Protein AF-A0A411WMQ5-F1 (afdb_monomer_lite)

Secondary structure (DSSP, 8-state):
----------------HHHHHHHHHHHHHHHHHHHHHHHHHHHHHHSS--S-GGG--S-HHHHHHHIIIIIHHHHHHHHHHHTTSTT--TTSHHHHHHHHHHHHHHHHHHHHHHHHS--HHHHHHHHHHHHHHHHHHHHHHHH-TT-

Structure (mmCIF, N/CA/C/O backbone):
data_AF-A0A411WMQ5-F1
#
_entry.id   AF-A0A411WMQ5-F1
#
loop_
_atom_site.group_PDB
_atom_site.id
_atom_site.type_symbol
_atom_site.label_atom_id
_atom_site.label_alt_id
_atom_site.label_comp_id
_atom_site.label_asym_id
_atom_site.label_entity_id
_atom_site.label_seq_id
_atom_site.pdbx_PDB_ins_code
_atom_site.Cartn_x
_atom_site.Cartn_y
_atom_site.Cartn_z
_atom_site.occupancy
_atom_site.B_iso_or_equiv
_atom_site.auth_seq_id
_atom_site.auth_comp_id
_atom_site.auth_asym_id
_atom_site.auth_atom_id
_atom_site.pdbx_PDB_model_num
ATOM 1 N N . MET A 1 1 ? 48.207 -22.671 -49.513 1.00 39.00 1 MET A N 1
ATOM 2 C CA . MET A 1 1 ? 48.049 -22.490 -48.050 1.00 39.00 1 MET A CA 1
ATOM 3 C C . MET A 1 1 ? 47.626 -21.054 -47.762 1.00 39.00 1 MET A C 1
ATOM 5 O O . MET A 1 1 ? 48.167 -20.172 -48.409 1.00 39.00 1 MET A O 1
ATOM 9 N N . LYS A 1 2 ? 46.748 -20.866 -46.758 1.00 40.81 2 LYS A N 1
ATOM 10 C CA . LYS A 1 2 ? 46.211 -19.603 -46.184 1.00 40.81 2 LYS A CA 1
ATOM 11 C C . LYS A 1 2 ? 45.043 -18.994 -46.983 1.00 40.81 2 LYS A C 1
ATOM 13 O O . LYS A 1 2 ? 45.251 -18.318 -47.974 1.00 40.81 2 LYS A O 1
ATOM 18 N N . LYS A 1 3 ? 43.823 -19.499 -46.763 1.00 40.97 3 LYS A N 1
ATOM 19 C CA . LYS A 1 3 ? 42.835 -19.152 -45.708 1.00 40.97 3 LYS A CA 1
ATOM 20 C C . LYS A 1 3 ? 42.042 -17.888 -46.065 1.00 40.97 3 LYS A C 1
ATOM 22 O O . LYS A 1 3 ? 42.511 -16.773 -45.884 1.00 40.97 3 LYS A O 1
ATOM 27 N N . ALA A 1 4 ? 40.831 -18.143 -46.558 1.00 45.31 4 ALA A N 1
ATOM 28 C CA . ALA A 1 4 ? 39.690 -17.244 -46.515 1.00 45.31 4 ALA A CA 1
ATOM 29 C C . ALA A 1 4 ? 39.281 -16.929 -45.059 1.00 45.31 4 ALA A C 1
ATOM 31 O O . ALA A 1 4 ? 39.802 -17.537 -44.124 1.00 45.31 4 ALA A O 1
ATOM 32 N N . LEU A 1 5 ? 38.271 -16.063 -44.935 1.00 39.88 5 LEU A N 1
ATOM 33 C CA . LEU A 1 5 ? 37.603 -15.550 -43.730 1.00 39.88 5 LEU A CA 1
ATOM 34 C C . LEU A 1 5 ? 38.158 -14.234 -43.179 1.00 39.88 5 LEU A C 1
ATOM 36 O O . LEU A 1 5 ? 38.782 -14.174 -42.126 1.00 39.88 5 LEU A O 1
ATOM 40 N N . GLY A 1 6 ? 37.806 -13.155 -43.876 1.00 40.81 6 GLY A N 1
ATOM 41 C CA . GLY A 1 6 ? 37.622 -11.835 -43.282 1.00 40.81 6 GLY A CA 1
ATOM 42 C C . GLY A 1 6 ? 36.132 -11.506 -43.200 1.00 40.81 6 GLY A C 1
ATOM 43 O O . GLY A 1 6 ? 35.670 -10.606 -43.886 1.00 40.81 6 GLY A O 1
ATOM 44 N N . ILE A 1 7 ? 35.368 -12.268 -42.414 1.00 53.06 7 ILE A N 1
ATOM 45 C CA . ILE A 1 7 ? 34.051 -11.839 -41.930 1.00 53.06 7 ILE A CA 1
ATOM 46 C C . ILE A 1 7 ? 34.018 -12.159 -40.442 1.00 53.06 7 ILE A C 1
ATOM 48 O O . ILE A 1 7 ? 33.771 -13.289 -40.036 1.00 53.06 7 ILE A O 1
ATOM 52 N N . ALA A 1 8 ? 34.283 -11.143 -39.636 1.00 39.62 8 ALA A N 1
ATOM 53 C CA . ALA A 1 8 ? 33.764 -11.066 -38.285 1.00 39.62 8 ALA A CA 1
ATOM 54 C C . ALA A 1 8 ? 32.984 -9.753 -38.230 1.00 39.62 8 ALA A C 1
ATOM 56 O O . ALA A 1 8 ? 33.510 -8.714 -37.838 1.00 39.62 8 ALA A O 1
ATOM 57 N N . LEU A 1 9 ? 31.740 -9.792 -38.724 1.00 42.25 9 LEU A N 1
ATOM 58 C CA . LEU A 1 9 ? 30.751 -8.795 -38.340 1.00 42.25 9 LEU A CA 1
ATOM 59 C C . LEU A 1 9 ? 30.653 -8.872 -36.814 1.00 42.25 9 LEU A C 1
ATOM 61 O O . LEU A 1 9 ? 30.175 -9.863 -36.265 1.00 42.25 9 LEU A O 1
ATOM 65 N N . LEU A 1 10 ? 31.143 -7.839 -36.139 1.00 43.41 10 LEU A N 1
ATOM 66 C CA . LEU A 1 10 ? 30.873 -7.585 -34.732 1.00 43.41 10 LEU A CA 1
ATOM 67 C C . LEU A 1 10 ? 29.382 -7.252 -34.589 1.00 43.41 10 LEU A C 1
ATOM 69 O O . LEU A 1 10 ? 29.001 -6.090 -34.488 1.00 43.41 10 LEU A O 1
ATOM 73 N N . THR A 1 11 ? 28.518 -8.265 -34.594 1.00 45.47 11 THR A N 1
ATOM 74 C CA . THR A 1 11 ? 27.171 -8.134 -34.034 1.00 45.47 11 THR A CA 1
ATOM 75 C C . THR A 1 11 ? 27.319 -8.187 -32.521 1.00 45.47 11 THR A C 1
ATOM 77 O O . THR A 1 11 ? 27.149 -9.234 -31.897 1.00 45.47 11 THR A O 1
ATOM 80 N N . LEU A 1 12 ? 27.711 -7.059 -31.929 1.00 44.09 12 LEU A N 1
ATOM 81 C CA . LEU A 1 12 ? 27.493 -6.846 -30.506 1.00 44.09 12 LEU A CA 1
ATOM 82 C C . LEU A 1 12 ? 25.980 -6.968 -30.275 1.00 44.09 12 LEU A C 1
ATOM 84 O O . LEU A 1 12 ? 25.219 -6.286 -30.970 1.00 44.09 12 LEU A O 1
ATOM 88 N N . PRO A 1 13 ? 25.514 -7.829 -29.357 1.00 44.22 13 PRO A N 1
ATOM 89 C CA . PRO A 1 13 ? 24.119 -7.810 -28.961 1.00 44.22 13 PRO A CA 1
ATOM 90 C C . PRO A 1 13 ? 23.856 -6.435 -28.344 1.00 44.22 13 PRO A C 1
ATOM 92 O O . PRO A 1 13 ? 24.360 -6.107 -27.271 1.00 44.22 13 PRO A O 1
ATOM 95 N N . MET A 1 14 ? 23.118 -5.599 -29.072 1.00 39.78 14 MET A N 1
ATOM 96 C CA . MET A 1 14 ? 22.542 -4.367 -28.554 1.00 39.78 14 MET A CA 1
ATOM 97 C C . MET A 1 14 ? 21.546 -4.759 -27.459 1.00 39.78 14 MET A C 1
ATOM 99 O O . MET A 1 14 ? 20.358 -4.931 -27.722 1.00 39.78 14 MET A O 1
ATOM 103 N N . PHE A 1 15 ? 22.025 -4.958 -26.232 1.00 44.00 15 PHE A N 1
ATOM 104 C CA . PHE A 1 15 ? 21.175 -5.108 -25.056 1.00 44.00 15 PHE A CA 1
ATOM 105 C C . PHE A 1 15 ? 20.523 -3.746 -24.741 1.00 44.00 15 PHE A C 1
ATOM 107 O O . PHE A 1 15 ? 21.034 -2.927 -23.989 1.00 44.00 15 PHE A O 1
ATOM 114 N N . THR A 1 16 ? 19.428 -3.479 -25.457 1.00 50.81 16 THR A N 1
ATOM 115 C CA . THR A 1 16 ? 18.118 -3.050 -24.939 1.00 50.81 16 THR A CA 1
ATOM 116 C C . THR A 1 16 ? 18.063 -1.889 -23.932 1.00 50.81 16 THR A C 1
ATOM 118 O O . THR A 1 16 ? 17.478 -2.035 -22.862 1.00 50.81 16 THR A O 1
ATOM 121 N N . MET A 1 17 ? 18.510 -0.683 -24.306 1.00 56.34 17 MET A N 1
ATOM 122 C CA . MET A 1 17 ? 18.064 0.542 -23.605 1.00 56.34 17 MET A CA 1
ATOM 123 C C . MET A 1 17 ? 16.527 0.679 -23.579 1.00 56.34 17 MET A C 1
ATOM 125 O O . MET A 1 17 ? 15.963 1.177 -22.610 1.00 56.34 17 MET A O 1
ATOM 129 N N . ALA A 1 18 ? 15.839 0.201 -24.624 1.00 60.81 18 ALA A N 1
ATOM 130 C CA . ALA A 1 18 ? 14.378 0.222 -24.702 1.00 60.81 18 ALA A CA 1
ATOM 131 C C . ALA A 1 18 ? 13.703 -0.679 -23.647 1.00 60.81 18 ALA A C 1
ATOM 133 O O . ALA A 1 18 ? 12.718 -0.262 -23.048 1.00 60.81 18 ALA A O 1
ATOM 134 N N . GLY A 1 19 ? 14.268 -1.864 -23.376 1.00 70.50 19 GLY A N 1
ATOM 135 C CA . GLY A 1 19 ? 13.725 -2.801 -22.384 1.00 70.50 19 GLY A CA 1
ATOM 136 C C . GLY A 1 19 ? 13.846 -2.276 -20.953 1.00 70.50 19 GLY A C 1
ATOM 137 O O . GLY A 1 19 ? 12.897 -2.352 -20.187 1.00 70.50 19 GLY A O 1
ATOM 138 N N . HIS A 1 20 ? 14.967 -1.626 -20.618 1.00 83.12 20 HIS A N 1
ATOM 139 C CA . HIS A 1 20 ? 15.138 -1.004 -19.298 1.00 83.12 20 HIS A CA 1
ATOM 140 C C . HIS A 1 20 ? 14.129 0.127 -19.050 1.00 83.12 20 HIS A C 1
ATOM 142 O O . HIS A 1 20 ? 13.603 0.268 -17.950 1.00 83.12 20 HIS A O 1
ATOM 148 N N . LYS A 1 21 ? 13.817 0.925 -20.081 1.00 87.19 21 LYS A N 1
ATOM 149 C CA . LYS A 1 21 ? 12.821 2.001 -19.980 1.00 87.19 21 LYS A CA 1
ATOM 150 C C . LYS A 1 21 ? 11.408 1.465 -19.727 1.00 87.19 21 LYS A C 1
ATOM 152 O O . LYS A 1 21 ? 10.671 2.065 -18.943 1.00 87.19 21 LYS A O 1
ATOM 157 N N . GLU A 1 22 ? 11.046 0.366 -20.383 1.00 91.44 22 GLU A N 1
ATOM 158 C CA . GLU A 1 22 ? 9.769 -0.325 -20.185 1.00 91.44 22 GLU A CA 1
ATOM 159 C C . GLU A 1 22 ? 9.677 -0.933 -18.779 1.00 91.44 22 GLU A C 1
ATOM 161 O O . GLU A 1 22 ? 8.721 -0.646 -18.059 1.00 91.44 22 GLU A O 1
ATOM 166 N N . ASP A 1 23 ? 10.718 -1.641 -18.329 1.00 92.75 23 ASP A N 1
ATOM 167 C CA . ASP A 1 23 ? 10.808 -2.186 -16.968 1.00 92.75 23 ASP A CA 1
ATOM 168 C C . ASP A 1 23 ? 10.669 -1.089 -15.903 1.00 92.75 23 ASP A C 1
ATOM 170 O O . ASP A 1 23 ? 9.966 -1.253 -14.903 1.00 92.75 23 ASP A O 1
ATOM 174 N N . CYS A 1 24 ? 11.303 0.063 -16.131 1.00 94.81 24 CYS A N 1
ATOM 175 C CA . CYS A 1 24 ? 11.152 1.242 -15.288 1.00 94.81 24 CYS A CA 1
ATOM 176 C C . CYS A 1 24 ? 9.710 1.762 -15.262 1.00 94.81 24 CYS A C 1
ATOM 178 O O . CYS A 1 24 ? 9.191 2.043 -14.183 1.00 94.81 24 CYS A O 1
ATOM 180 N N . ALA A 1 25 ? 9.051 1.883 -16.418 1.00 94.81 25 ALA A N 1
ATOM 181 C CA . ALA A 1 25 ? 7.666 2.348 -16.490 1.00 94.81 25 ALA A CA 1
ATOM 182 C C . ALA A 1 25 ? 6.717 1.408 -15.728 1.00 94.81 25 ALA A C 1
ATOM 184 O O . ALA A 1 25 ? 5.929 1.869 -14.902 1.00 94.81 25 ALA A O 1
ATOM 185 N N . ILE A 1 26 ? 6.865 0.096 -15.927 1.00 94.81 26 ILE A N 1
ATOM 186 C CA . ILE A 1 26 ? 6.106 -0.939 -15.212 1.00 94.81 26 ILE A CA 1
ATOM 187 C C . ILE A 1 26 ? 6.350 -0.837 -13.703 1.00 94.81 26 ILE A C 1
ATOM 189 O O . ILE A 1 26 ? 5.413 -0.881 -12.906 1.00 94.81 26 ILE A O 1
ATOM 193 N N . ALA A 1 27 ? 7.607 -0.683 -13.287 1.00 95.75 27 ALA A N 1
ATOM 194 C CA . ALA A 1 27 ? 7.961 -0.569 -11.880 1.00 95.75 27 ALA A CA 1
ATOM 195 C C . ALA A 1 27 ? 7.335 0.663 -11.214 1.00 95.75 27 ALA A C 1
ATOM 197 O O . ALA A 1 27 ? 6.824 0.547 -10.097 1.00 95.75 27 ALA A O 1
ATOM 198 N N . PHE A 1 28 ? 7.341 1.820 -11.886 1.00 96.50 28 PHE A N 1
ATOM 199 C CA . PHE A 1 28 ? 6.670 3.026 -11.395 1.00 96.50 28 PHE A CA 1
ATOM 200 C C . PHE A 1 28 ? 5.158 2.856 -11.336 1.00 96.50 28 PHE A C 1
ATOM 202 O O . PHE A 1 28 ? 4.554 3.282 -10.358 1.00 96.50 28 PHE A O 1
ATOM 209 N N . GLU A 1 29 ? 4.554 2.198 -12.321 1.00 95.75 29 GLU A N 1
ATOM 210 C CA . GLU A 1 29 ? 3.120 1.916 -12.322 1.00 95.75 29 GLU A CA 1
ATOM 211 C C . GLU A 1 29 ? 2.720 1.017 -11.140 1.00 95.75 29 GLU A C 1
ATOM 213 O O . GLU A 1 29 ? 1.802 1.351 -10.392 1.00 95.75 29 GLU A O 1
ATOM 218 N N . LEU A 1 30 ? 3.455 -0.077 -10.902 1.00 95.62 30 LEU A N 1
ATOM 219 C CA . LEU A 1 30 ? 3.250 -0.951 -9.738 1.00 95.62 30 LEU A CA 1
ATOM 220 C C . LEU A 1 30 ? 3.408 -0.189 -8.416 1.00 95.62 30 LEU A C 1
ATOM 222 O O . LEU A 1 30 ? 2.657 -0.421 -7.464 1.00 95.62 30 LEU A O 1
ATOM 226 N N . PHE A 1 31 ? 4.384 0.718 -8.353 1.00 95.69 31 PHE A N 1
ATOM 227 C CA . PHE A 1 31 ? 4.645 1.536 -7.175 1.00 95.69 31 PHE A CA 1
ATOM 228 C C . PHE A 1 31 ? 3.524 2.546 -6.910 1.00 95.69 31 PHE A C 1
ATOM 230 O O . PHE A 1 31 ? 3.064 2.685 -5.771 1.00 95.69 31 PHE A O 1
ATOM 237 N N . ASP A 1 32 ? 3.080 3.244 -7.951 1.00 95.56 32 ASP A N 1
ATOM 238 C CA . ASP A 1 32 ? 2.041 4.266 -7.877 1.00 95.56 32 ASP A CA 1
ATOM 239 C C . ASP A 1 32 ? 0.689 3.643 -7.507 1.00 95.56 32 ASP A C 1
ATOM 241 O O . ASP A 1 32 ? 0.028 4.102 -6.574 1.00 95.56 32 ASP A O 1
ATOM 245 N N . ASP A 1 33 ? 0.331 2.521 -8.135 1.00 96.31 33 ASP A N 1
ATOM 246 C CA . ASP A 1 33 ? -0.870 1.756 -7.792 1.00 96.31 33 ASP A CA 1
ATOM 247 C C . ASP A 1 33 ? -0.825 1.253 -6.342 1.00 96.31 33 ASP A C 1
ATOM 249 O O . ASP A 1 33 ? -1.790 1.428 -5.594 1.00 96.31 33 ASP A O 1
ATOM 253 N N . SER A 1 34 ? 0.312 0.706 -5.894 1.00 96.25 34 SER A N 1
ATOM 254 C CA . SER A 1 34 ? 0.479 0.280 -4.496 1.00 96.25 34 SER A CA 1
ATOM 255 C C . SER A 1 34 ? 0.290 1.441 -3.516 1.00 96.25 34 SER A C 1
ATOM 257 O O . SER A 1 34 ? -0.336 1.287 -2.464 1.00 96.25 34 SER A O 1
ATOM 259 N N . THR A 1 35 ? 0.821 2.615 -3.859 1.00 93.12 35 THR A N 1
ATOM 260 C CA . THR A 1 35 ? 0.761 3.811 -3.010 1.00 93.12 35 THR A CA 1
ATOM 261 C C . THR A 1 35 ? -0.650 4.389 -2.953 1.00 93.12 35 THR A C 1
ATOM 263 O O . THR A 1 35 ? -1.099 4.767 -1.871 1.00 93.12 35 THR A O 1
ATOM 266 N N . LYS A 1 36 ? -1.392 4.397 -4.066 1.00 93.94 36 LYS A N 1
ATOM 267 C CA . LYS A 1 36 ? -2.809 4.804 -4.090 1.00 93.94 36 LYS A CA 1
ATOM 268 C C . LYS A 1 36 ? -3.660 3.940 -3.165 1.00 93.94 36 LYS A C 1
ATOM 270 O O . LYS A 1 36 ? -4.449 4.476 -2.389 1.00 93.94 36 LYS A O 1
ATOM 275 N N . ILE A 1 37 ? -3.463 2.620 -3.188 1.00 95.25 37 ILE A N 1
ATOM 276 C CA . ILE A 1 37 ? -4.199 1.718 -2.292 1.00 95.25 37 ILE A CA 1
ATOM 277 C C . ILE A 1 37 ? -3.804 1.983 -0.833 1.00 95.25 37 ILE A C 1
ATOM 279 O O . ILE A 1 37 ? -4.678 2.067 0.025 1.00 95.25 37 ILE A O 1
ATOM 283 N N . LEU A 1 38 ? -2.515 2.182 -0.536 1.00 93.56 38 LEU A N 1
ATOM 284 C CA . LEU A 1 38 ? -2.046 2.508 0.819 1.00 93.56 38 LEU A CA 1
ATOM 285 C C . LEU A 1 38 ? -2.680 3.803 1.351 1.00 93.56 38 LEU A C 1
ATOM 287 O O . LEU A 1 38 ? -3.126 3.850 2.501 1.00 93.56 38 LEU A O 1
ATOM 291 N N . ILE A 1 39 ? -2.750 4.843 0.516 1.00 91.12 39 ILE A N 1
ATOM 292 C CA . ILE A 1 39 ? -3.431 6.102 0.844 1.00 91.12 39 ILE A CA 1
ATOM 293 C C . ILE A 1 39 ? -4.907 5.827 1.142 1.00 91.12 39 ILE A C 1
ATOM 295 O O . ILE A 1 39 ? -5.388 6.230 2.197 1.00 91.12 39 ILE A O 1
ATOM 299 N N . SER A 1 40 ? -5.591 5.053 0.297 1.00 92.00 40 SER A N 1
ATOM 300 C CA . SER A 1 40 ? -6.999 4.696 0.502 1.00 92.00 40 SER A CA 1
ATOM 301 C C . SER A 1 40 ? -7.240 3.926 1.812 1.00 92.00 40 SER A C 1
ATOM 303 O O . SER A 1 40 ? -8.197 4.224 2.532 1.00 92.00 40 SER A O 1
ATOM 305 N N . VAL A 1 41 ? -6.343 3.002 2.189 1.00 92.94 41 VAL A N 1
ATOM 306 C CA . VAL A 1 41 ? -6.371 2.328 3.505 1.00 92.94 41 VAL A CA 1
ATOM 307 C C . VAL A 1 41 ? -6.277 3.359 4.637 1.00 92.94 41 VAL A C 1
ATOM 309 O O . VAL A 1 41 ? -7.047 3.302 5.594 1.00 92.94 41 VAL A O 1
ATOM 312 N N . THR A 1 42 ? -5.356 4.318 4.525 1.00 90.81 42 THR A N 1
ATOM 313 C CA . THR A 1 42 ? -5.111 5.354 5.546 1.00 90.81 42 THR A CA 1
ATOM 314 C C . THR A 1 42 ? -6.293 6.313 5.694 1.00 90.81 42 THR A C 1
ATOM 316 O O . THR A 1 42 ? -6.714 6.646 6.805 1.00 90.81 42 THR A O 1
ATOM 319 N N . GLU A 1 43 ? -6.852 6.761 4.574 1.00 89.12 43 GLU A N 1
ATOM 320 C CA . GLU A 1 43 ? -8.001 7.666 4.539 1.00 89.12 43 GLU A CA 1
ATOM 321 C C . GLU A 1 43 ? -9.246 7.002 5.119 1.00 89.12 43 GLU A C 1
ATOM 323 O O . GLU A 1 43 ? -9.963 7.623 5.904 1.00 89.12 43 GLU A O 1
ATOM 328 N N . THR A 1 44 ? -9.448 5.717 4.814 1.00 89.88 44 THR A N 1
ATOM 329 C CA . THR A 1 44 ? -10.562 4.936 5.359 1.00 89.88 44 THR A CA 1
ATOM 330 C C . THR A 1 44 ? -10.526 4.909 6.878 1.00 89.88 44 THR A C 1
ATOM 332 O O . THR A 1 44 ? -11.572 5.004 7.506 1.00 89.88 44 THR A O 1
ATOM 335 N N . VAL A 1 45 ? -9.346 4.801 7.494 1.00 87.94 45 VAL A N 1
ATOM 336 C CA . VAL A 1 45 ? -9.261 4.650 8.953 1.00 87.94 45 VAL A CA 1
ATOM 337 C C . VAL A 1 45 ? -9.242 5.968 9.712 1.00 87.94 45 VAL A C 1
ATOM 339 O O . VAL A 1 45 ? -9.532 5.961 10.904 1.00 87.94 45 VAL A O 1
ATOM 342 N N . THR A 1 46 ? -8.938 7.083 9.046 1.00 83.00 46 THR A N 1
ATOM 343 C CA . THR A 1 46 ? -8.806 8.407 9.677 1.00 83.00 46 THR A CA 1
ATOM 344 C C . THR A 1 46 ? -9.952 9.381 9.365 1.00 83.00 46 THR A C 1
ATOM 346 O O . THR A 1 46 ? -9.929 10.499 9.875 1.00 83.00 46 THR A O 1
ATOM 349 N N . GLU A 1 47 ? -10.931 9.004 8.525 1.00 62.50 47 GLU A N 1
ATOM 350 C CA . GLU A 1 47 ? -12.097 9.795 8.047 1.00 62.50 47 GLU A CA 1
ATOM 351 C C . GLU A 1 47 ? -11.804 11.170 7.397 1.00 62.50 47 GLU A C 1
ATOM 353 O O . GLU A 1 47 ? -12.699 11.756 6.788 1.00 62.50 47 GLU A O 1
ATOM 358 N N . LYS A 1 48 ? -10.584 11.717 7.497 1.00 54.62 48 LYS A N 1
ATOM 359 C CA . LYS A 1 48 ? -10.224 13.072 7.027 1.00 54.62 48 LYS A CA 1
ATOM 360 C C . LYS A 1 48 ? -8.832 13.184 6.400 1.00 54.62 48 LYS A C 1
ATOM 362 O O . LYS A 1 48 ? -8.308 14.290 6.277 1.00 54.62 48 LYS A O 1
ATOM 367 N N . GLY A 1 49 ? -8.200 12.065 6.050 1.00 53.56 49 GLY A N 1
ATOM 368 C CA . GLY A 1 49 ? -6.820 12.084 5.558 1.00 53.56 49 GLY A CA 1
ATOM 369 C C . GLY A 1 49 ? -5.828 12.593 6.611 1.00 53.56 49 GLY A C 1
ATOM 370 O O . GLY A 1 49 ? -4.829 13.230 6.265 1.00 53.56 49 GLY A O 1
ATOM 371 N N . SER A 1 50 ? -6.103 12.347 7.905 1.00 55.56 50 SER A N 1
ATOM 372 C CA . SER A 1 50 ? -5.100 12.582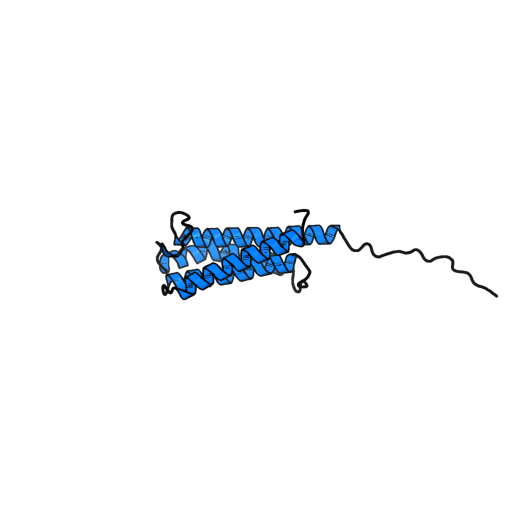 8.952 1.00 55.56 50 SER A CA 1
ATOM 373 C C . SER A 1 50 ? -3.863 11.755 8.616 1.00 55.56 50 SER A C 1
ATOM 375 O O . SER A 1 50 ? -3.958 10.594 8.219 1.00 55.56 50 SER A O 1
ATOM 377 N N . LYS A 1 51 ? -2.677 12.339 8.807 1.00 62.41 51 LYS A N 1
ATOM 378 C CA . LYS A 1 51 ? -1.414 11.598 8.675 1.00 62.41 51 LYS A CA 1
ATOM 379 C C . LYS A 1 51 ? -1.212 10.594 9.818 1.00 62.41 51 LYS A C 1
ATOM 381 O O . LYS A 1 51 ? -0.261 9.817 9.767 1.00 62.41 51 LYS A O 1
ATOM 386 N N . ALA A 1 52 ? -2.060 10.623 10.849 1.00 69.31 52 ALA A N 1
ATOM 387 C CA . ALA A 1 52 ? -1.931 9.800 12.041 1.00 69.31 52 ALA A CA 1
ATOM 388 C C . ALA A 1 52 ? -3.024 8.724 12.100 1.00 69.31 52 ALA A C 1
ATOM 390 O O . ALA A 1 52 ? -4.175 8.996 12.425 1.00 69.31 52 ALA A O 1
ATOM 391 N N . ILE A 1 53 ? -2.635 7.464 11.877 1.00 80.69 53 ILE A N 1
ATOM 392 C CA . ILE A 1 53 ? -3.509 6.299 12.111 1.00 80.69 53 ILE A CA 1
ATOM 393 C C . ILE A 1 53 ? -3.924 6.165 13.584 1.00 80.69 53 ILE A C 1
ATOM 395 O O . ILE A 1 53 ? -4.937 5.542 13.879 1.00 80.69 53 ILE A O 1
ATOM 399 N N . GLN A 1 54 ? -3.191 6.796 14.505 1.00 80.56 54 GLN A N 1
ATOM 400 C CA . GLN A 1 54 ? -3.521 6.819 15.932 1.00 80.56 54 GLN A CA 1
ATOM 401 C C . GLN A 1 54 ? -4.903 7.418 16.229 1.00 80.56 54 GLN A C 1
ATOM 403 O O . GLN A 1 54 ? -5.534 7.026 17.207 1.00 80.56 54 GLN A O 1
ATOM 408 N N . ASP A 1 55 ? -5.392 8.310 15.364 1.00 78.56 55 ASP A N 1
ATOM 409 C CA . ASP A 1 55 ? -6.696 8.966 15.512 1.00 78.56 55 ASP A CA 1
ATOM 410 C C . ASP A 1 55 ? -7.868 8.093 15.041 1.00 78.56 55 ASP A C 1
ATOM 412 O O . ASP A 1 55 ? -9.002 8.568 15.019 1.00 78.56 55 ASP A O 1
ATOM 416 N N . ARG A 1 56 ? -7.591 6.853 14.607 1.00 80.44 56 ARG A N 1
ATOM 417 C CA . ARG A 1 56 ? -8.525 5.907 13.983 1.00 80.44 56 ARG A CA 1
ATOM 418 C C . ARG A 1 56 ? -9.978 6.109 14.431 1.00 80.44 56 ARG A C 1
ATOM 420 O O . ARG A 1 56 ? -10.328 5.844 15.581 1.00 80.44 56 ARG A O 1
ATOM 427 N N . THR A 1 57 ? -10.844 6.443 13.482 1.00 85.50 57 THR A N 1
ATOM 428 C CA . THR A 1 57 ? -12.256 6.764 13.743 1.00 85.50 57 THR A CA 1
ATOM 429 C C . THR A 1 57 ? -13.221 5.635 13.372 1.00 85.50 57 THR A C 1
ATOM 431 O O . THR A 1 57 ? -14.371 5.628 13.806 1.00 85.50 57 THR A O 1
ATOM 434 N N . VAL A 1 58 ? -12.763 4.630 12.616 1.00 88.75 58 VAL A N 1
ATOM 435 C CA . VAL A 1 58 ? -13.616 3.531 12.127 1.00 88.75 58 VAL A CA 1
ATOM 436 C C . VAL A 1 58 ? -13.628 2.302 13.035 1.00 88.75 58 VAL A C 1
ATOM 438 O O . VAL A 1 58 ? -12.703 2.041 13.803 1.00 88.75 58 VAL A O 1
ATOM 441 N N . THR A 1 59 ? -14.674 1.484 12.935 1.00 90.69 59 THR A N 1
ATOM 442 C CA . THR A 1 59 ? -14.745 0.166 13.596 1.00 90.69 59 THR A CA 1
ATOM 443 C C . THR A 1 59 ? -14.136 -0.935 12.724 1.00 90.69 59 THR A C 1
ATOM 445 O O . THR A 1 59 ? -14.092 -0.792 11.504 1.00 90.69 59 THR A O 1
ATOM 448 N N . LEU A 1 60 ? -13.739 -2.069 13.323 1.00 92.50 60 LEU A N 1
ATOM 449 C CA . LEU A 1 60 ? -13.261 -3.240 12.569 1.00 92.50 60 LEU A CA 1
ATOM 450 C C . LEU A 1 60 ? -14.291 -3.728 11.541 1.00 92.50 60 LEU A C 1
ATOM 452 O O . LEU A 1 60 ? -13.950 -4.004 10.400 1.00 92.50 60 LEU A O 1
ATOM 456 N N . ASN A 1 61 ? -15.571 -3.770 11.920 1.00 94.56 61 ASN A N 1
ATOM 457 C CA . ASN A 1 61 ? -16.642 -4.182 11.014 1.00 94.56 61 ASN A CA 1
ATOM 458 C C . ASN A 1 61 ? -16.798 -3.223 9.819 1.00 94.56 61 ASN A C 1
ATOM 460 O O . ASN A 1 61 ? -17.005 -3.667 8.694 1.00 94.56 61 ASN A O 1
ATOM 464 N N . ALA A 1 62 ? -16.692 -1.909 10.047 1.00 92.38 62 ALA A N 1
ATOM 465 C CA . ALA A 1 62 ? -16.731 -0.923 8.966 1.00 92.38 62 ALA A CA 1
ATOM 466 C C . ALA A 1 62 ? -15.502 -1.036 8.050 1.00 92.38 62 ALA A C 1
ATOM 468 O O . ALA A 1 62 ? -15.651 -1.015 6.831 1.00 92.38 62 ALA A O 1
ATOM 469 N N . PHE A 1 63 ? -14.315 -1.223 8.633 1.00 94.31 63 PHE A N 1
ATOM 470 C CA . PHE A 1 63 ? -13.081 -1.426 7.880 1.00 94.31 63 PHE A CA 1
ATOM 471 C C . PHE A 1 63 ? -13.133 -2.692 7.015 1.00 94.31 63 PHE A C 1
ATOM 473 O O . PHE A 1 63 ? -12.783 -2.631 5.843 1.00 94.31 63 PHE A O 1
ATOM 480 N N . ASN A 1 64 ? -13.652 -3.806 7.539 1.00 95.50 64 ASN A N 1
ATOM 481 C CA . ASN A 1 64 ? -13.789 -5.053 6.779 1.00 95.50 64 ASN A CA 1
ATOM 482 C C . ASN A 1 64 ? -14.781 -4.914 5.617 1.00 95.50 64 ASN A C 1
ATOM 484 O O . ASN A 1 64 ? -14.467 -5.311 4.503 1.00 95.50 64 ASN A O 1
ATOM 488 N N . LYS A 1 65 ? -15.931 -4.259 5.834 1.00 94.75 65 LYS A N 1
ATOM 489 C CA . LYS A 1 65 ? -16.885 -3.964 4.748 1.00 94.75 65 LYS A CA 1
ATOM 490 C C . LYS A 1 65 ? -16.277 -3.097 3.647 1.00 94.75 65 LYS A C 1
ATOM 492 O O . LYS A 1 65 ? -16.556 -3.300 2.466 1.00 94.75 65 LYS A O 1
ATOM 497 N N . TRP A 1 66 ? -15.481 -2.100 4.032 1.00 94.50 66 TRP A N 1
ATOM 498 C CA . TRP A 1 66 ? -14.726 -1.321 3.061 1.00 94.50 66 TRP A CA 1
ATOM 499 C C . TRP A 1 66 ? -13.691 -2.196 2.356 1.00 94.50 66 TRP A C 1
ATOM 501 O O . TRP A 1 66 ? -13.573 -2.104 1.143 1.00 94.50 66 TRP A O 1
ATOM 511 N N . SER A 1 67 ? -12.991 -3.074 3.072 1.00 95.62 67 SER A N 1
ATOM 512 C CA . SER A 1 67 ? -11.959 -3.930 2.489 1.00 95.62 67 SER A CA 1
ATOM 513 C C . SER A 1 67 ? -12.496 -4.784 1.337 1.00 95.62 67 SER A C 1
ATOM 515 O O . SER A 1 67 ? -11.918 -4.758 0.249 1.00 95.62 67 SER A O 1
ATOM 517 N N . ASP A 1 68 ? -13.672 -5.396 1.514 1.00 94.94 68 ASP A N 1
ATOM 518 C CA . ASP A 1 68 ? -14.329 -6.232 0.496 1.00 94.94 68 ASP A CA 1
ATOM 519 C C . ASP A 1 68 ? -14.591 -5.488 -0.831 1.00 94.94 68 ASP A C 1
ATOM 521 O O . ASP A 1 68 ? -14.612 -6.085 -1.909 1.00 94.94 68 ASP A O 1
ATOM 525 N N . THR A 1 69 ? -14.827 -4.174 -0.766 1.00 92.81 69 THR A N 1
ATOM 526 C CA . THR A 1 69 ? -15.258 -3.357 -1.917 1.00 92.81 69 THR A CA 1
ATOM 527 C C . THR A 1 69 ? -14.195 -2.375 -2.407 1.00 92.81 69 THR A C 1
ATOM 529 O O . THR A 1 69 ? -14.207 -1.985 -3.574 1.00 92.81 69 THR A O 1
ATOM 532 N N . GLY A 1 70 ? -13.268 -1.987 -1.535 1.00 90.50 70 GLY A N 1
ATOM 533 C CA . GLY A 1 70 ? -12.235 -0.985 -1.757 1.00 90.50 70 GLY A CA 1
ATOM 534 C C . GLY A 1 70 ? -10.838 -1.585 -1.858 1.00 90.50 70 GLY A C 1
ATOM 535 O O . GLY A 1 70 ? -10.119 -1.252 -2.793 1.00 90.50 70 GLY A O 1
ATOM 536 N N . TYR A 1 71 ? -10.440 -2.479 -0.954 1.00 95.25 71 TYR A N 1
ATOM 537 C CA . TYR A 1 71 ? -9.076 -3.021 -0.927 1.00 95.25 71 TYR A CA 1
ATOM 538 C C . TYR A 1 71 ? -8.925 -4.264 -1.806 1.00 95.25 71 TYR A C 1
ATOM 540 O O . TYR A 1 71 ? -8.105 -4.267 -2.727 1.00 95.25 71 TYR A O 1
ATOM 548 N N . ASP A 1 72 ? -9.738 -5.294 -1.575 1.00 96.00 72 ASP A N 1
ATOM 549 C CA . ASP A 1 72 ? -9.606 -6.602 -2.223 1.00 96.00 72 ASP A CA 1
ATOM 550 C C . ASP A 1 72 ? -9.657 -6.536 -3.761 1.00 96.00 72 ASP A C 1
ATOM 552 O O . ASP A 1 72 ? -8.796 -7.142 -4.414 1.00 96.00 72 ASP A O 1
ATOM 556 N N . PRO A 1 73 ? -10.580 -5.777 -4.393 1.00 97.06 73 PRO A N 1
ATOM 557 C CA . PRO A 1 73 ? -10.601 -5.653 -5.850 1.00 97.06 73 PRO A CA 1
ATOM 558 C C . PRO A 1 73 ? -9.338 -4.990 -6.411 1.00 97.06 73 PRO A C 1
ATOM 560 O O . PRO A 1 73 ? -8.815 -5.428 -7.440 1.00 97.06 73 PRO A O 1
ATOM 563 N N . GLN A 1 74 ? -8.823 -3.962 -5.728 1.00 96.75 74 GLN A N 1
ATOM 564 C CA . GLN A 1 74 ? -7.625 -3.237 -6.155 1.00 96.75 74 GLN A CA 1
ATOM 565 C C . GLN A 1 74 ? -6.366 -4.087 -5.966 1.00 96.75 74 GLN A C 1
ATOM 567 O O . GLN A 1 74 ? -5.541 -4.174 -6.878 1.00 96.75 74 GLN A O 1
ATOM 572 N N . LEU A 1 75 ? -6.249 -4.786 -4.833 1.00 96.25 75 LEU A N 1
ATOM 573 C CA . LEU A 1 75 ? -5.159 -5.728 -4.59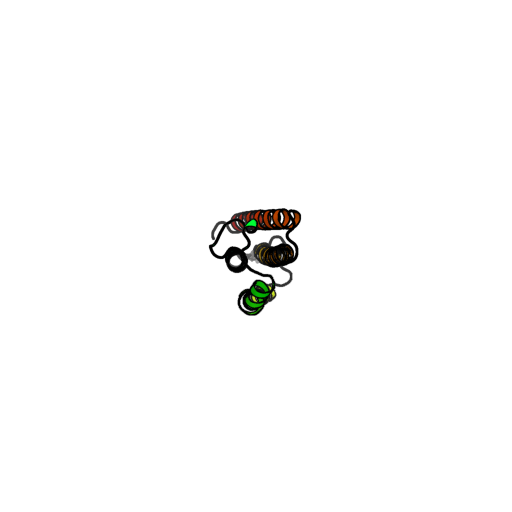6 1.00 96.25 75 LEU A CA 1
ATOM 574 C C . LEU A 1 75 ? -5.165 -6.838 -5.649 1.00 96.25 75 LEU A C 1
ATOM 576 O O . LEU A 1 75 ? -4.116 -7.153 -6.205 1.00 96.25 75 LEU A O 1
ATOM 580 N N . LYS A 1 76 ? -6.332 -7.405 -5.971 1.00 96.50 76 LYS A N 1
ATOM 581 C CA . LYS A 1 76 ? -6.453 -8.444 -7.002 1.00 96.50 76 LYS A CA 1
ATOM 582 C C . LYS A 1 76 ? -5.992 -7.947 -8.374 1.00 96.50 76 LYS A C 1
ATOM 584 O O . LYS A 1 76 ? -5.276 -8.672 -9.065 1.00 96.50 76 LYS A O 1
ATOM 589 N N . ALA A 1 77 ? -6.370 -6.729 -8.764 1.00 95.69 77 ALA A N 1
ATOM 590 C CA . ALA A 1 77 ? -5.921 -6.123 -10.019 1.00 95.69 77 ALA A CA 1
ATOM 591 C C . ALA A 1 77 ? -4.396 -5.922 -10.040 1.00 95.69 77 ALA A C 1
ATOM 593 O O . ALA A 1 77 ? -3.728 -6.278 -11.013 1.00 95.69 77 ALA A O 1
ATOM 594 N N . LEU A 1 78 ? -3.834 -5.431 -8.937 1.00 95.25 78 LEU A N 1
ATOM 595 C CA . LEU A 1 78 ? -2.400 -5.213 -8.778 1.00 95.25 78 LEU A CA 1
ATOM 596 C C . LEU A 1 78 ? -1.604 -6.532 -8.780 1.00 95.25 78 LEU A C 1
ATOM 598 O O . LEU A 1 78 ? -0.579 -6.644 -9.450 1.00 95.25 78 LEU A O 1
ATOM 602 N N . MET A 1 79 ? -2.114 -7.571 -8.115 1.00 94.00 79 MET A N 1
ATOM 603 C CA . MET A 1 79 ? -1.563 -8.930 -8.165 1.00 94.00 79 MET A CA 1
ATOM 604 C C . MET A 1 79 ? -1.589 -9.511 -9.579 1.00 94.00 79 MET A C 1
ATOM 606 O O . MET A 1 79 ? -0.602 -10.106 -10.003 1.00 94.00 79 MET A O 1
ATOM 61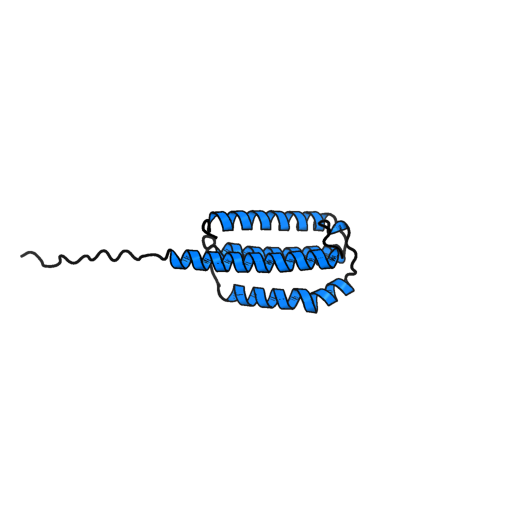0 N N . ALA A 1 80 ? -2.674 -9.309 -10.331 1.00 94.44 80 ALA A N 1
ATOM 611 C CA . ALA A 1 80 ? -2.759 -9.752 -11.721 1.00 94.44 80 ALA A CA 1
ATOM 612 C C . ALA A 1 80 ? -1.754 -9.027 -12.632 1.00 94.44 80 ALA A C 1
ATOM 614 O O . ALA A 1 80 ? -1.212 -9.641 -13.551 1.00 94.44 80 ALA A O 1
ATOM 615 N N . LYS A 1 81 ? -1.471 -7.744 -12.371 1.00 92.06 81 LYS A N 1
ATOM 616 C CA . LYS A 1 81 ? -0.423 -6.986 -13.071 1.00 92.06 81 LYS A CA 1
ATOM 617 C C . LYS A 1 81 ? 0.969 -7.538 -12.748 1.00 92.06 81 LYS A C 1
ATOM 619 O O . LYS A 1 81 ? 1.722 -7.863 -13.656 1.00 92.06 81 LYS A O 1
ATOM 624 N N . SER A 1 82 ? 1.281 -7.727 -11.468 1.00 90.38 82 SER A N 1
ATOM 625 C CA . SER A 1 82 ? 2.569 -8.277 -11.016 1.00 90.38 82 SER A CA 1
ATOM 626 C C . SER A 1 82 ? 2.839 -9.699 -11.507 1.00 90.38 82 SER A C 1
ATOM 628 O O . SER A 1 82 ? 3.966 -10.023 -11.875 1.00 90.38 82 SER A O 1
ATOM 630 N N . ALA A 1 83 ? 1.804 -10.541 -11.585 1.00 90.88 83 ALA A N 1
ATOM 631 C CA . ALA A 1 83 ? 1.919 -11.921 -12.054 1.00 90.88 83 ALA A CA 1
ATOM 632 C C . ALA A 1 83 ? 2.410 -12.046 -13.509 1.00 90.88 83 ALA A C 1
ATOM 634 O O . ALA A 1 83 ? 2.877 -13.116 -13.896 1.00 90.88 83 ALA A O 1
ATOM 635 N N . GLN A 1 84 ? 2.341 -10.972 -14.303 1.00 90.50 84 GLN A N 1
ATOM 636 C CA . GLN A 1 84 ? 2.882 -10.933 -15.667 1.00 90.50 84 GLN A CA 1
ATOM 637 C C . GLN A 1 84 ? 4.418 -10.895 -15.691 1.00 90.50 84 GLN A C 1
ATOM 639 O O . GLN A 1 84 ? 5.015 -11.165 -16.730 1.00 90.50 84 GLN A O 1
ATOM 644 N N . TYR A 1 85 ? 5.060 -10.632 -14.546 1.00 86.62 85 TYR A N 1
ATOM 645 C CA . TYR A 1 85 ? 6.508 -10.462 -14.423 1.00 86.62 85 TYR A CA 1
ATOM 646 C C . TYR A 1 85 ? 7.119 -11.408 -13.365 1.00 86.62 85 TYR A C 1
ATOM 648 O O . TYR A 1 85 ? 7.672 -10.952 -12.355 1.00 86.62 85 TYR A O 1
ATOM 656 N N . PRO A 1 86 ? 7.016 -12.743 -13.543 1.00 77.25 86 PRO A N 1
ATOM 657 C CA . PRO A 1 86 ? 7.559 -13.704 -12.591 1.00 77.25 86 PRO A CA 1
ATOM 658 C C . PRO A 1 86 ? 9.091 -13.756 -12.657 1.00 77.25 86 PRO A C 1
ATOM 660 O O . PRO A 1 86 ? 9.686 -13.670 -13.726 1.00 77.25 86 PRO A O 1
ATOM 663 N N . GLY A 1 87 ? 9.740 -13.974 -11.510 1.00 68.38 87 GLY A N 1
ATOM 664 C CA . GLY A 1 87 ? 11.169 -14.313 -11.477 1.00 68.38 87 GLY A CA 1
ATOM 665 C C . GLY A 1 87 ? 12.122 -13.197 -11.921 1.00 68.38 87 GLY A C 1
ATOM 666 O O . GLY A 1 87 ? 13.236 -13.494 -12.341 1.00 68.38 87 GLY A O 1
ATOM 667 N N . VAL A 1 88 ? 11.704 -11.931 -11.823 1.00 78.88 88 VAL A N 1
ATOM 668 C CA . VAL A 1 88 ? 12.572 -10.777 -12.094 1.00 78.88 88 VAL A CA 1
ATOM 669 C C . VAL A 1 88 ? 13.752 -10.727 -11.116 1.00 78.88 88 VAL A C 1
ATOM 671 O O . VAL A 1 88 ? 13.587 -10.879 -9.903 1.00 78.88 88 VAL A O 1
ATOM 674 N N . ASP A 1 89 ? 14.957 -10.522 -11.651 1.00 81.69 89 ASP A N 1
ATOM 675 C CA . ASP A 1 89 ? 16.174 -10.363 -10.851 1.00 81.69 89 ASP A CA 1
ATOM 676 C C . ASP A 1 89 ? 16.071 -9.119 -9.949 1.00 81.69 89 ASP A C 1
ATOM 678 O O . ASP A 1 89 ? 15.419 -8.136 -10.298 1.00 81.69 89 ASP A O 1
ATOM 682 N N . LYS A 1 90 ? 16.748 -9.121 -8.795 1.00 79.62 90 LYS A N 1
ATOM 683 C CA . LYS A 1 90 ? 16.781 -7.972 -7.869 1.00 79.62 90 LYS A CA 1
ATOM 684 C C . LYS A 1 90 ? 17.346 -6.693 -8.501 1.00 79.62 90 LYS A C 1
ATOM 686 O O . LYS A 1 90 ? 17.083 -5.610 -7.988 1.00 79.62 90 LYS A O 1
ATOM 691 N N . SER A 1 91 ? 18.141 -6.823 -9.560 1.00 83.44 91 SER A N 1
ATOM 692 C CA . SER A 1 91 ? 18.682 -5.720 -10.359 1.00 83.44 91 SER A CA 1
ATOM 693 C C . SER A 1 91 ? 17.691 -5.152 -11.380 1.00 83.44 91 SER A C 1
ATOM 695 O O . SER A 1 91 ? 17.951 -4.086 -11.933 1.00 83.44 91 SER A O 1
ATOM 697 N N . ASN A 1 92 ? 16.550 -5.809 -11.613 1.00 90.50 92 ASN A N 1
ATOM 698 C CA . ASN A 1 92 ? 15.494 -5.309 -12.489 1.00 90.50 92 ASN A CA 1
ATOM 699 C C . ASN A 1 92 ? 14.585 -4.314 -11.726 1.00 90.50 92 ASN A C 1
ATOM 701 O O . ASN A 1 92 ? 14.137 -4.638 -10.619 1.00 90.50 92 ASN A O 1
ATOM 705 N N . PRO A 1 93 ? 14.258 -3.131 -12.286 1.00 93.88 93 PRO A N 1
ATOM 706 C CA . PRO A 1 93 ? 13.341 -2.172 -11.662 1.00 93.88 93 PRO A CA 1
ATOM 707 C C . PRO A 1 93 ? 11.998 -2.776 -11.230 1.00 93.88 93 PRO A C 1
ATOM 709 O O . PRO A 1 93 ? 11.486 -2.435 -10.159 1.00 93.88 93 PRO A O 1
ATOM 712 N N . ILE A 1 94 ? 11.449 -3.722 -12.002 1.00 94.50 94 ILE A N 1
ATOM 713 C CA . ILE A 1 94 ? 10.180 -4.403 -11.704 1.00 94.50 94 ILE A CA 1
ATOM 714 C C . ILE A 1 94 ? 10.246 -5.122 -10.352 1.00 94.50 94 ILE A C 1
ATOM 716 O O . ILE A 1 94 ? 9.251 -5.159 -9.629 1.00 94.50 94 ILE A O 1
ATOM 720 N N . ALA A 1 95 ? 11.413 -5.630 -9.939 1.00 92.19 95 ALA A N 1
ATOM 721 C CA . ALA A 1 95 ? 11.569 -6.234 -8.617 1.00 92.19 95 ALA A CA 1
ATOM 722 C C . ALA A 1 95 ? 11.312 -5.218 -7.491 1.00 92.19 95 ALA A C 1
ATOM 724 O O . ALA A 1 95 ? 10.694 -5.563 -6.481 1.00 92.19 95 ALA A O 1
ATOM 725 N N . ILE A 1 96 ? 11.716 -3.955 -7.670 1.00 92.19 96 ILE A N 1
ATOM 726 C CA . ILE A 1 96 ? 11.415 -2.870 -6.725 1.00 92.19 96 ILE A CA 1
ATOM 727 C C . ILE A 1 96 ? 9.925 -2.500 -6.765 1.00 92.19 96 ILE A C 1
ATOM 729 O O . ILE A 1 96 ? 9.323 -2.302 -5.706 1.00 92.19 96 ILE A O 1
ATOM 733 N N . GLY A 1 97 ? 9.309 -2.488 -7.952 1.00 92.75 97 GLY A N 1
ATOM 734 C CA . GLY A 1 97 ? 7.855 -2.356 -8.111 1.00 92.75 97 GLY A CA 1
ATOM 735 C C . GLY A 1 97 ? 7.090 -3.435 -7.333 1.00 92.75 97 GLY A C 1
ATOM 736 O O . GLY A 1 97 ? 6.245 -3.123 -6.499 1.00 92.75 97 GLY A O 1
ATOM 737 N N . ASN A 1 98 ? 7.466 -4.705 -7.482 1.00 92.50 98 ASN A N 1
ATOM 738 C CA . ASN A 1 98 ? 6.875 -5.825 -6.740 1.00 92.50 98 ASN A CA 1
ATOM 739 C C . ASN A 1 98 ? 7.082 -5.712 -5.216 1.00 92.50 98 ASN A C 1
ATOM 741 O O . ASN A 1 98 ? 6.197 -6.073 -4.436 1.00 92.50 98 ASN A O 1
ATOM 745 N N . LEU A 1 99 ? 8.219 -5.170 -4.757 1.00 92.31 99 LEU A N 1
ATOM 746 C CA . LEU A 1 99 ? 8.432 -4.907 -3.329 1.00 92.31 99 LEU A CA 1
ATOM 747 C C . LEU A 1 99 ? 7.421 -3.900 -2.766 1.00 92.31 99 LEU A C 1
ATOM 749 O O . LEU A 1 99 ? 7.028 -4.044 -1.609 1.00 92.31 99 LEU A O 1
ATOM 753 N N . SER A 1 100 ? 6.985 -2.903 -3.543 1.00 93.81 100 SER A N 1
ATOM 754 C CA . SER A 1 100 ? 5.976 -1.932 -3.090 1.00 93.81 100 SER A CA 1
ATOM 755 C C . SER A 1 100 ? 4.628 -2.594 -2.775 1.00 93.81 100 SER A C 1
ATOM 757 O O . SER A 1 100 ? 4.020 -2.282 -1.753 1.00 93.81 100 SER A O 1
ATOM 759 N N . MET A 1 101 ? 4.236 -3.610 -3.547 1.00 94.19 101 MET A N 1
ATOM 760 C CA . MET A 1 101 ? 3.030 -4.400 -3.286 1.00 94.19 101 MET A CA 1
ATOM 761 C C . MET A 1 101 ? 3.141 -5.218 -2.003 1.00 94.19 101 MET A C 1
ATOM 763 O O . MET A 1 101 ? 2.201 -5.292 -1.214 1.00 94.19 101 MET A O 1
ATOM 767 N N . ILE A 1 102 ? 4.311 -5.812 -1.755 1.00 92.75 102 ILE A N 1
ATOM 768 C CA . ILE A 1 102 ? 4.574 -6.524 -0.498 1.00 92.75 102 ILE A CA 1
ATOM 769 C C . ILE A 1 102 ? 4.445 -5.553 0.682 1.00 92.75 102 ILE A C 1
ATOM 771 O O . ILE A 1 102 ? 3.850 -5.904 1.703 1.00 92.75 102 ILE A O 1
ATOM 775 N N . ARG A 1 103 ? 4.951 -4.318 0.545 1.00 94.81 103 ARG A N 1
ATOM 776 C CA . ARG A 1 103 ? 4.790 -3.274 1.569 1.00 94.81 103 ARG A CA 1
ATOM 777 C C . ARG A 1 103 ? 3.333 -2.869 1.759 1.00 94.81 103 ARG A C 1
ATOM 779 O O . ARG A 1 103 ? 2.924 -2.731 2.906 1.00 94.81 103 ARG A O 1
ATOM 786 N N . LEU A 1 104 ? 2.547 -2.749 0.691 1.00 96.00 104 LEU A N 1
ATOM 787 C CA . LEU A 1 104 ? 1.107 -2.500 0.781 1.00 96.00 104 LEU A CA 1
ATOM 788 C C . LEU A 1 104 ? 0.390 -3.587 1.597 1.00 96.00 104 LEU A C 1
ATOM 790 O O . LEU A 1 104 ? -0.346 -3.262 2.524 1.00 96.00 104 LEU A O 1
ATOM 794 N N . ILE A 1 105 ? 0.636 -4.867 1.303 1.00 96.50 105 ILE A N 1
ATOM 795 C CA . ILE A 1 105 ? 0.003 -5.985 2.027 1.00 96.50 105 ILE A CA 1
ATOM 796 C C . ILE A 1 105 ? 0.389 -5.953 3.511 1.00 96.50 105 ILE A C 1
ATOM 798 O O . ILE A 1 105 ? -0.453 -6.125 4.394 1.00 96.50 105 ILE A O 1
ATOM 802 N N . GLN A 1 106 ? 1.667 -5.706 3.806 1.00 96.44 106 GLN A N 1
ATOM 803 C CA . GLN A 1 106 ? 2.145 -5.554 5.181 1.00 96.44 106 GLN A CA 1
ATOM 804 C C . GLN A 1 106 ? 1.477 -4.372 5.888 1.00 96.44 106 GLN A C 1
ATOM 806 O O . GLN A 1 106 ? 1.094 -4.507 7.050 1.00 96.44 106 GLN A O 1
ATOM 811 N N . TYR A 1 107 ? 1.314 -3.249 5.185 1.00 95.75 107 TYR A N 1
ATOM 812 C CA . TYR A 1 107 ? 0.660 -2.053 5.700 1.00 95.75 107 TYR A CA 1
ATOM 813 C C . TYR A 1 107 ? -0.798 -2.338 6.046 1.00 95.75 107 TYR A C 1
ATOM 815 O O . TYR A 1 107 ? -1.193 -2.146 7.191 1.00 95.75 107 TYR A O 1
ATOM 823 N N . TYR A 1 108 ? -1.572 -2.878 5.100 1.00 96.25 108 TYR A N 1
ATOM 824 C CA . TYR A 1 108 ? -2.966 -3.265 5.321 1.00 96.25 108 TYR A CA 1
ATOM 825 C C . TYR A 1 108 ? -3.113 -4.195 6.532 1.00 96.25 108 TYR A C 1
ATOM 827 O O . TYR A 1 108 ? -3.943 -3.949 7.404 1.00 96.25 108 TYR A O 1
ATOM 835 N N . ASN A 1 109 ? -2.262 -5.220 6.639 1.00 95.81 109 ASN A N 1
ATOM 836 C CA . ASN A 1 109 ? -2.304 -6.155 7.762 1.00 95.81 109 ASN A CA 1
ATOM 837 C C . ASN A 1 109 ? -2.002 -5.473 9.105 1.00 95.81 109 ASN A C 1
ATOM 839 O O . ASN A 1 109 ? -2.647 -5.789 10.103 1.00 95.81 109 ASN A O 1
ATOM 843 N N . ALA A 1 110 ? -1.040 -4.548 9.142 1.00 95.06 110 ALA A N 1
ATOM 844 C CA . ALA A 1 110 ? -0.731 -3.776 10.344 1.00 95.06 110 ALA A CA 1
ATOM 845 C C . ALA A 1 110 ? -1.878 -2.826 10.722 1.00 95.06 110 ALA A C 1
ATOM 847 O O . ALA A 1 110 ? -2.253 -2.750 11.889 1.00 95.06 110 ALA A O 1
ATOM 848 N N . VAL A 1 111 ? -2.519 -2.184 9.741 1.00 94.56 111 VAL A N 1
ATOM 849 C CA . VAL A 1 111 ? -3.725 -1.372 9.965 1.00 94.56 111 VAL A CA 1
ATOM 850 C C . VAL A 1 111 ? -4.863 -2.224 10.522 1.00 94.56 111 VAL A C 1
ATOM 852 O O . VAL A 1 111 ? -5.458 -1.872 11.538 1.00 94.56 111 VAL A O 1
ATOM 855 N N . HIS A 1 112 ? -5.138 -3.376 9.913 1.00 94.81 112 HIS A N 1
ATOM 856 C CA . HIS A 1 112 ? -6.173 -4.293 10.380 1.00 94.81 112 HIS A CA 1
ATOM 857 C C . HIS A 1 112 ? -5.912 -4.757 11.823 1.00 94.81 112 HIS A C 1
ATOM 859 O O . HIS A 1 112 ? -6.828 -4.759 12.654 1.00 94.81 112 HIS A O 1
ATOM 865 N N . ARG A 1 113 ? -4.666 -5.130 12.150 1.00 94.50 113 ARG A N 1
ATOM 866 C CA . ARG A 1 113 ? -4.282 -5.507 13.520 1.00 94.50 113 ARG A CA 1
ATOM 867 C C . ARG A 1 113 ? -4.430 -4.340 14.484 1.00 94.50 113 ARG A C 1
ATOM 869 O O . ARG A 1 113 ? -5.069 -4.529 15.509 1.00 94.50 113 ARG A O 1
ATOM 876 N N . TYR A 1 114 ? -3.976 -3.143 14.122 1.00 93.44 114 TYR A N 1
ATOM 877 C CA . TYR A 1 114 ? -4.138 -1.941 14.941 1.00 93.44 114 TYR A CA 1
ATOM 878 C C . TYR A 1 114 ? -5.613 -1.611 15.230 1.00 93.44 114 TYR A C 1
ATOM 880 O O . TYR A 1 114 ? -5.977 -1.246 16.347 1.00 93.44 114 TYR A O 1
ATOM 888 N N . ILE A 1 115 ? -6.501 -1.779 14.245 1.00 91.94 115 ILE A N 1
ATOM 889 C CA . ILE A 1 115 ? -7.949 -1.592 14.433 1.00 91.94 115 ILE A CA 1
ATOM 890 C C . ILE A 1 115 ? -8.536 -2.661 15.363 1.00 91.94 115 ILE A C 1
ATOM 892 O O . ILE A 1 115 ? -9.424 -2.356 16.165 1.00 91.94 115 ILE A O 1
ATOM 896 N N . SER A 1 116 ? -8.060 -3.901 15.252 1.00 92.50 116 SER A N 1
ATOM 897 C CA . SER A 1 116 ? -8.537 -5.034 16.054 1.00 92.50 116 SER A CA 1
ATOM 898 C C . SER A 1 116 ? -8.054 -4.951 17.506 1.00 92.50 116 SER A C 1
ATOM 900 O O . SER A 1 116 ? -8.837 -5.156 18.431 1.00 92.50 116 SER A O 1
ATOM 902 N N . TYR A 1 117 ? -6.777 -4.615 17.689 1.00 89.81 117 TYR A N 1
ATOM 903 C CA . TYR A 1 117 ? -6.058 -4.563 18.957 1.00 89.81 117 TYR A CA 1
ATOM 904 C C . TYR A 1 117 ? -5.080 -3.379 18.913 1.00 89.81 117 TYR A C 1
ATOM 906 O O . TYR A 1 117 ? -3.976 -3.518 18.387 1.00 89.81 117 TYR A O 1
ATOM 914 N N . PRO A 1 118 ? -5.481 -2.195 19.410 1.00 84.56 118 PRO A N 1
ATOM 915 C CA . PRO A 1 118 ? -4.629 -1.013 19.367 1.00 84.56 118 PRO A CA 1
ATOM 916 C C . PRO A 1 118 ? -3.343 -1.224 20.171 1.00 84.56 118 PRO A C 1
ATOM 918 O O . PRO A 1 118 ? -3.360 -1.218 21.400 1.00 84.56 118 PRO A O 1
ATOM 921 N N . ASP A 1 119 ? -2.233 -1.390 19.456 1.00 84.94 119 ASP A N 1
ATOM 922 C CA . ASP A 1 119 ? -0.898 -1.577 20.015 1.00 84.94 119 ASP A CA 1
ATOM 923 C C . ASP A 1 119 ? 0.066 -0.544 19.417 1.00 84.94 119 ASP A C 1
ATOM 925 O O . ASP A 1 119 ? 0.025 -0.225 18.223 1.00 84.94 119 ASP A O 1
ATOM 929 N N . LYS A 1 120 ? 0.947 -0.010 20.260 1.00 85.75 120 LYS A N 1
ATOM 930 C CA . LYS A 1 120 ? 2.020 0.892 19.848 1.00 85.75 120 LYS A CA 1
ATOM 931 C C . LYS A 1 120 ? 2.994 0.196 18.891 1.00 85.75 120 LYS A C 1
ATOM 933 O O . LYS A 1 120 ? 3.488 0.854 17.974 1.00 85.75 120 LYS A O 1
ATOM 938 N N . GLU A 1 121 ? 3.215 -1.109 19.044 1.00 90.44 121 GLU A N 1
ATOM 939 C CA . GLU A 1 121 ? 4.070 -1.893 18.140 1.00 90.44 121 GLU A CA 1
ATOM 940 C C . GLU A 1 121 ? 3.560 -1.868 16.687 1.00 90.44 121 GLU A C 1
ATOM 942 O O . GLU A 1 121 ? 4.349 -1.819 15.737 1.00 90.44 121 GLU A O 1
ATOM 947 N N . GLU A 1 122 ? 2.241 -1.810 16.479 1.00 90.38 122 GLU A N 1
ATOM 948 C CA . GLU A 1 122 ? 1.671 -1.702 15.131 1.00 90.38 122 GLU A CA 1
ATOM 949 C C . GLU A 1 122 ? 1.908 -0.317 14.519 1.00 90.38 122 GLU A C 1
ATOM 951 O O . GLU A 1 122 ? 2.176 -0.212 13.323 1.00 90.38 122 GLU A O 1
ATOM 956 N N . ILE A 1 123 ? 1.905 0.754 15.318 1.00 89.31 123 ILE A N 1
ATOM 957 C CA . ILE A 1 123 ? 2.274 2.093 14.828 1.00 89.31 123 ILE A CA 1
ATOM 958 C C . ILE A 1 123 ? 3.745 2.135 14.400 1.00 89.31 123 ILE A C 1
ATOM 960 O O . ILE A 1 123 ? 4.081 2.714 13.359 1.00 89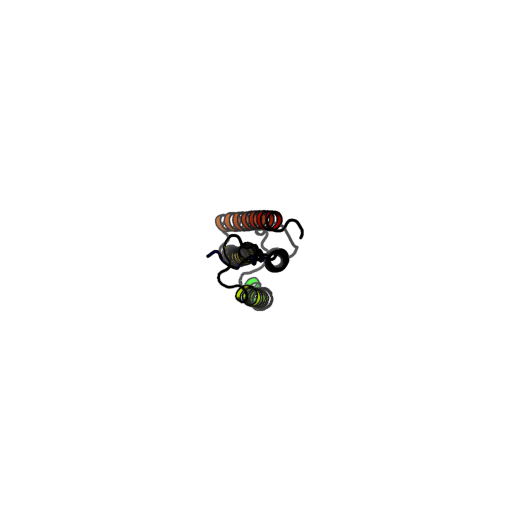.31 123 ILE A O 1
ATOM 964 N N . GLU A 1 124 ? 4.631 1.518 15.178 1.00 91.62 124 GLU A N 1
ATOM 965 C CA . GLU A 1 124 ? 6.052 1.408 14.835 1.00 91.62 124 GLU A CA 1
ATOM 966 C C . GLU A 1 124 ? 6.241 0.580 13.556 1.00 91.62 124 GLU A C 1
ATOM 968 O O . GLU A 1 124 ? 6.997 0.971 12.660 1.00 91.62 124 GLU A O 1
ATOM 973 N N . THR A 1 125 ? 5.465 -0.495 13.406 1.00 93.19 125 THR A N 1
ATOM 974 C CA . THR A 1 125 ? 5.413 -1.314 12.190 1.00 93.19 125 THR A CA 1
ATOM 975 C C . THR A 1 125 ? 4.956 -0.501 10.975 1.00 93.19 125 THR A C 1
ATOM 977 O O . THR A 1 125 ? 5.640 -0.498 9.949 1.00 93.19 125 THR A O 1
ATOM 980 N N . LEU A 1 126 ? 3.860 0.256 11.079 1.00 92.38 126 LEU A N 1
ATOM 981 C CA . LEU A 1 126 ? 3.358 1.137 10.014 1.00 92.38 126 LEU A CA 1
ATOM 982 C C . LEU A 1 126 ? 4.390 2.208 9.622 1.00 92.38 126 LEU A C 1
ATOM 984 O O . LEU A 1 126 ? 4.615 2.470 8.434 1.00 92.38 126 LEU A O 1
ATOM 988 N N . THR A 1 127 ? 5.075 2.788 10.608 1.00 91.50 127 THR A N 1
ATOM 989 C CA . THR A 1 127 ? 6.146 3.774 10.388 1.00 91.50 127 THR A CA 1
ATOM 990 C C . THR A 1 127 ? 7.340 3.145 9.663 1.00 91.50 127 THR A C 1
ATOM 992 O O . THR A 1 127 ? 7.863 3.707 8.700 1.00 91.50 127 THR A O 1
ATOM 995 N N . SER A 1 128 ? 7.750 1.943 10.067 1.00 94.62 128 SER A N 1
ATOM 996 C CA . SER A 1 128 ? 8.818 1.188 9.403 1.00 94.62 128 SER A CA 1
ATOM 997 C C . SER A 1 128 ? 8.458 0.838 7.955 1.00 94.62 128 SER A C 1
ATOM 999 O O . SER A 1 128 ? 9.270 1.014 7.046 1.00 94.62 128 SER A O 1
ATOM 1001 N N . ILE A 1 129 ? 7.220 0.403 7.701 1.00 94.62 129 ILE A N 1
ATOM 1002 C CA . ILE A 1 129 ? 6.748 0.058 6.353 1.00 94.62 129 ILE A CA 1
ATOM 1003 C C . ILE A 1 129 ? 6.761 1.281 5.431 1.00 94.62 129 ILE A C 1
ATOM 1005 O O . ILE A 1 129 ? 7.284 1.193 4.320 1.00 94.62 129 ILE A O 1
ATOM 1009 N N . THR A 1 130 ? 6.242 2.422 5.888 1.00 91.56 130 THR A N 1
ATOM 1010 C CA . THR A 1 130 ? 6.224 3.669 5.100 1.00 91.56 130 THR A CA 1
ATOM 1011 C C . THR A 1 130 ? 7.630 4.205 4.835 1.00 91.56 130 THR A C 1
ATOM 1013 O O . THR A 1 130 ? 7.925 4.607 3.707 1.00 91.56 130 THR A O 1
ATOM 1016 N N . LYS A 1 131 ? 8.542 4.120 5.812 1.00 93.88 131 LYS A N 1
ATOM 1017 C CA . LYS A 1 131 ? 9.967 4.419 5.604 1.00 93.88 131 LYS A CA 1
ATOM 1018 C C . LYS A 1 131 ? 10.583 3.512 4.534 1.00 93.88 131 LYS A C 1
ATOM 1020 O O . LYS A 1 131 ? 11.177 4.013 3.582 1.00 93.88 131 LYS A O 1
ATOM 1025 N N . ASN A 1 132 ? 10.397 2.197 4.650 1.00 93.19 132 ASN A N 1
ATOM 1026 C CA . ASN A 1 132 ? 10.909 1.222 3.682 1.00 93.19 132 ASN A CA 1
ATOM 1027 C C . ASN A 1 132 ? 10.331 1.444 2.275 1.00 93.19 132 ASN A C 1
ATOM 1029 O O . ASN A 1 132 ? 11.021 1.222 1.280 1.00 93.19 132 ASN A O 1
ATOM 1033 N N . LEU A 1 133 ? 9.074 1.884 2.174 1.00 93.25 133 LEU A N 1
ATOM 1034 C CA . LEU A 1 133 ? 8.459 2.263 0.905 1.00 93.25 133 LEU A CA 1
ATOM 1035 C C . LEU A 1 133 ? 9.163 3.492 0.310 1.00 93.25 133 LEU A C 1
ATOM 1037 O O . LEU A 1 133 ? 9.559 3.458 -0.852 1.00 93.25 133 LEU A O 1
ATOM 1041 N N . GLY A 1 134 ? 9.415 4.529 1.114 1.00 92.62 134 GLY A N 1
ATOM 1042 C CA . GLY A 1 134 ? 10.199 5.694 0.696 1.00 92.62 134 GLY A CA 1
ATOM 1043 C C . GLY A 1 134 ? 11.606 5.325 0.211 1.00 92.62 134 GLY A C 1
ATOM 1044 O O . GLY A 1 134 ? 12.045 5.802 -0.832 1.00 92.62 134 GLY A O 1
ATOM 1045 N N . GLU A 1 135 ? 12.295 4.420 0.906 1.00 94.19 135 GLU A N 1
ATOM 1046 C CA . GLU A 1 135 ? 13.606 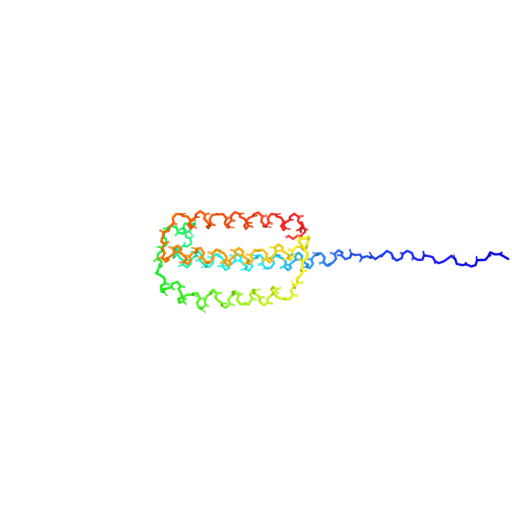3.909 0.481 1.00 94.19 135 GLU A CA 1
ATOM 1047 C C . GLU A 1 135 ? 13.535 3.139 -0.846 1.00 94.19 135 GLU A C 1
ATOM 1049 O O . GLU A 1 135 ? 14.404 3.302 -1.704 1.00 94.19 135 GLU A O 1
ATOM 1054 N N . ASN A 1 136 ? 12.495 2.325 -1.047 1.00 93.12 136 ASN A N 1
ATOM 1055 C CA . ASN A 1 136 ? 12.267 1.625 -2.312 1.00 93.12 136 ASN A CA 1
ATOM 1056 C C . ASN A 1 136 ? 12.016 2.608 -3.464 1.00 93.12 136 ASN A C 1
ATOM 1058 O O . ASN A 1 136 ? 12.560 2.413 -4.547 1.00 93.12 136 ASN A O 1
ATOM 1062 N N . TYR A 1 137 ? 11.267 3.687 -3.229 1.00 94.25 137 TYR A N 1
ATOM 1063 C CA . TYR A 1 137 ? 11.049 4.731 -4.233 1.00 94.25 137 TYR A CA 1
ATOM 1064 C C . TYR A 1 137 ? 12.356 5.409 -4.655 1.00 94.25 137 TYR A C 1
ATOM 1066 O O . TYR A 1 137 ? 12.609 5.591 -5.844 1.00 94.25 137 TYR A O 1
ATOM 1074 N N . GLN A 1 138 ? 13.221 5.747 -3.692 1.00 94.88 138 GLN A N 1
ATOM 1075 C CA . GLN A 1 138 ? 14.522 6.353 -4.000 1.00 94.88 138 GLN A CA 1
ATOM 1076 C C . GLN A 1 138 ? 15.422 5.399 -4.792 1.00 94.88 138 GLN A C 1
ATOM 1078 O O . GLN A 1 138 ? 16.090 5.824 -5.732 1.00 94.88 138 GLN A O 1
ATOM 1083 N N . LYS A 1 139 ? 15.408 4.100 -4.462 1.00 92.88 139 LYS A N 1
ATOM 1084 C CA . LYS A 1 139 ? 16.118 3.075 -5.245 1.00 92.88 139 LYS A CA 1
ATOM 1085 C C . LYS A 1 139 ? 15.583 2.988 -6.670 1.00 92.88 139 LYS A C 1
ATOM 1087 O O . LYS A 1 139 ? 16.379 2.982 -7.602 1.00 92.88 139 LYS A O 1
ATOM 1092 N N . LEU A 1 140 ? 14.260 2.980 -6.840 1.00 94.00 140 LEU A N 1
ATOM 1093 C CA . LEU A 1 140 ? 13.636 2.952 -8.160 1.00 94.00 140 LEU A CA 1
ATOM 1094 C C . LEU A 1 140 ? 14.039 4.177 -8.992 1.00 94.00 140 LEU A C 1
ATOM 1096 O O . LEU A 1 140 ? 14.490 4.017 -10.120 1.00 94.00 140 LEU A O 1
ATOM 1100 N N . LYS A 1 141 ? 13.991 5.384 -8.413 1.00 94.75 141 LYS A N 1
ATOM 1101 C CA . LYS A 1 141 ? 14.469 6.612 -9.071 1.00 94.75 141 LYS A CA 1
ATOM 1102 C C . LYS A 1 141 ? 15.936 6.551 -9.480 1.00 94.75 141 LYS A C 1
ATOM 1104 O O . LYS A 1 141 ? 16.282 6.987 -10.570 1.00 94.75 141 LYS A O 1
ATOM 1109 N N . ALA A 1 142 ? 16.798 5.998 -8.630 1.00 92.62 142 ALA A N 1
ATOM 1110 C CA . ALA A 1 142 ? 18.214 5.849 -8.956 1.00 92.62 142 ALA A CA 1
ATOM 1111 C C . ALA A 1 142 ? 18.449 4.858 -10.113 1.00 92.62 142 ALA A C 1
ATOM 1113 O O . ALA A 1 142 ? 19.358 5.058 -10.913 1.00 92.62 142 ALA A O 1
ATOM 1114 N N . MET A 1 143 ? 17.629 3.807 -10.213 1.00 90.62 143 MET A N 1
ATOM 1115 C CA . MET A 1 143 ? 17.681 2.825 -11.305 1.00 90.62 143 MET A CA 1
ATOM 1116 C C . MET A 1 143 ? 17.050 3.346 -12.604 1.00 90.62 143 MET A C 1
ATOM 1118 O O . MET A 1 143 ? 17.410 2.892 -13.689 1.00 90.62 143 MET A O 1
ATOM 1122 N N . CYS A 1 144 ? 16.122 4.294 -12.492 1.00 93.06 144 CYS A N 1
ATOM 1123 C CA . CYS A 1 144 ? 15.288 4.804 -13.575 1.00 93.06 144 CYS A CA 1
ATOM 1124 C C . CYS A 1 144 ? 15.320 6.343 -13.630 1.00 93.06 144 CYS A C 1
ATOM 1126 O O . CYS A 1 144 ? 14.289 6.976 -13.418 1.00 93.06 144 CYS A O 1
ATOM 1128 N N . PRO A 1 145 ? 16.482 6.965 -13.904 1.00 86.38 145 PRO A N 1
ATOM 1129 C CA . PRO A 1 145 ? 16.664 8.415 -13.782 1.00 86.38 145 PRO A CA 1
ATOM 1130 C C . PRO A 1 145 ? 15.910 9.249 -14.832 1.00 86.38 145 PRO A C 1
ATOM 1132 O O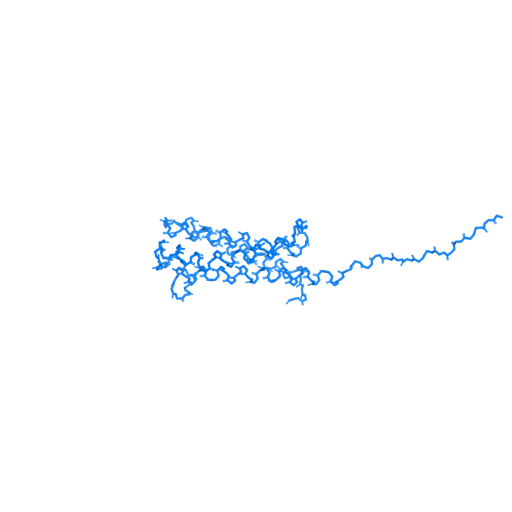 . PRO A 1 145 ? 15.821 10.464 -14.691 1.00 86.38 145 PRO A O 1
ATOM 1135 N N . GLU A 1 146 ? 15.406 8.615 -15.894 1.00 81.88 146 GLU A N 1
ATOM 1136 C CA . GLU A 1 146 ? 14.679 9.268 -16.994 1.00 81.88 146 GLU A CA 1
ATOM 1137 C C . GLU A 1 146 ? 13.147 9.241 -16.828 1.00 81.88 146 GLU A C 1
ATOM 1139 O O . GLU A 1 146 ? 12.436 9.660 -17.744 1.00 81.88 146 GLU A O 1
ATOM 1144 N N . GLN A 1 147 ? 12.645 8.724 -15.700 1.00 77.25 147 GLN A N 1
ATOM 1145 C CA . GLN A 1 147 ? 11.224 8.706 -15.328 1.00 77.25 147 GLN A CA 1
ATOM 1146 C C . GLN A 1 147 ? 10.945 9.706 -14.202 1.00 77.25 147 GLN A C 1
ATOM 1148 O O . GLN A 1 147 ? 9.886 10.368 -14.258 1.00 77.25 147 GLN A O 1
#

Radius of gyration: 21.71 Å; chains: 1; bounding box: 65×36×68 Å

Sequence (147 aa):
MKKALGIALLTLPMFTMAGHKEDCAIAFELFDDSTKILISVTETVTEKGSKAIQDRTVTLNAFNKWSDTGYDPQLKALMAKSAQYPGVDKSNPIAIGNLSMIRLIQYYNAVHRYISYPDKEEIETLTSITKNLGENYQKLKAMCPEQ

Organism: NCBI:txid2498113

Foldseek 3Di:
DDDDDPDDPPPDPPPCPPVLQVLLVLLVVLLVLLVVLLQVLQCQQQVHSPPDSVNGDDALVSSVVCCVVRPVVSLVVSVVSLVVPPPDDPLGSSVLSVVSSVLSVQLNVLSSCCNVPPDPVSVVSNVVSVVVSVVSVVVSCVSNVPD

pLDDT: mean 84.35, std 16.9, range [39.0, 97.06]